Protein AF-A0A432UH68-F1 (afdb_monomer)

Radius of gyration: 12.29 Å; Cα contacts (8 Å, |Δi|>4): 93; chains: 1; bounding box: 28×25×31 Å

Solvent-a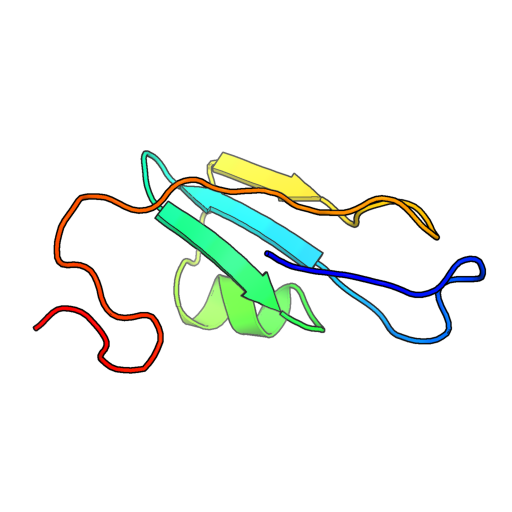ccessible surface area (backbone atoms only — not comparable to full-atom values): 4155 Å² total; per-re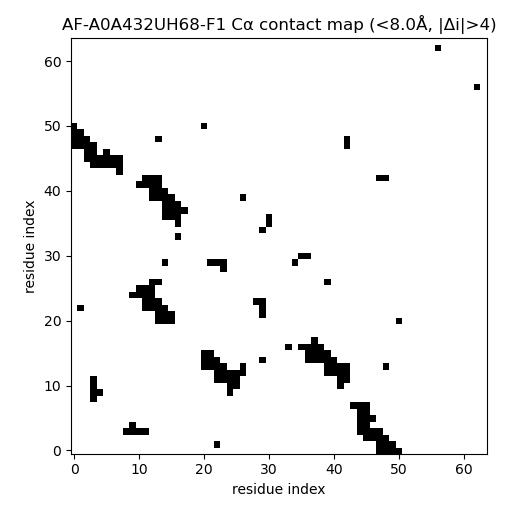sidue (Å²): 114,50,79,52,47,72,80,42,89,58,68,50,26,37,34,32,46,89,95,45,75,48,76,39,66,43,64,67,67,47,35,75,78,46,78,78,55,80,42,76,47,64,69,56,55,52,43,69,49,80,72,87,76,65,91,89,70,50,97,89,50,80,83,132

Sequence (64 aa):
VGLNDRVKLRPLVAAKKGDLVYMASEEAAIRAICPDPDEVWAPKAGEPVIVELEPGVSPTRPPL

Secondary structure (DSSP, 8-state):
-B---TT--S--EEEEETTEEEEESSHHHHHHH-SS-SEEE-PPTT--B--PPPTT--TTS---

Nearest PDB structures (foldseek):
  3vk6-assembly1_A-2  TM=3.645E-01  e=3.877E+00  Mus musculus

pLDDT: mean 92.1, std 10.87, range [53.84, 98.56]

Mean predicted aligned error: 3.97 Å

Foldseek 3Di:
DAFAAQQRPAWWKWFAAPLDIDIDSDVVVVCVVVVDTPDMDTADHGDDDDDDDDPPDDPVDPDD

Structure (mmCIF, N/CA/C/O backbone):
data_AF-A0A432UH68-F1
#
_entry.id   AF-A0A432UH68-F1
#
loop_
_atom_site.group_PDB
_atom_site.id
_atom_site.type_symbol
_atom_site.label_atom_id
_atom_site.label_alt_id
_atom_site.label_comp_id
_atom_site.label_asym_id
_atom_site.label_entity_id
_atom_site.label_seq_id
_atom_site.pdbx_PDB_ins_code
_atom_site.Cartn_x
_atom_site.Cartn_y
_atom_site.Cartn_z
_atom_site.occupancy
_atom_site.B_iso_or_equiv
_atom_site.auth_seq_id
_atom_site.auth_comp_id
_atom_site.auth_asym_id
_atom_site.auth_atom_id
_atom_site.pdbx_PDB_model_num
ATOM 1 N N . VAL A 1 1 ? 3.931 7.100 4.614 1.00 90.44 1 VAL A N 1
ATOM 2 C CA . VAL A 1 1 ? 4.434 7.173 3.220 1.00 90.44 1 VAL A CA 1
ATOM 3 C C . VAL A 1 1 ? 5.138 5.870 2.872 1.00 90.44 1 VAL A C 1
ATOM 5 O O . VAL A 1 1 ? 5.908 5.387 3.695 1.00 90.44 1 VAL A O 1
ATOM 8 N N . GLY A 1 2 ? 4.855 5.297 1.702 1.00 93.12 2 GLY A N 1
ATOM 9 C CA . GLY A 1 2 ? 5.588 4.165 1.127 1.00 93.12 2 GLY A CA 1
ATOM 10 C C . GLY A 1 2 ? 6.428 4.638 -0.054 1.00 93.12 2 GLY A C 1
ATOM 11 O O . GLY A 1 2 ? 5.910 5.314 -0.940 1.00 93.12 2 GLY A O 1
ATOM 12 N N . LEU A 1 3 ? 7.721 4.321 -0.055 1.00 94.88 3 LEU A N 1
ATOM 13 C CA . LEU A 1 3 ? 8.669 4.761 -1.080 1.00 94.88 3 LEU A CA 1
ATOM 14 C C . LEU A 1 3 ? 9.324 3.552 -1.740 1.00 94.88 3 LEU A C 1
ATOM 16 O O . LEU A 1 3 ? 9.615 2.555 -1.080 1.00 94.88 3 LEU A O 1
ATOM 20 N N . ASN A 1 4 ? 9.599 3.672 -3.032 1.00 93.94 4 ASN A N 1
ATOM 21 C CA . ASN A 1 4 ? 10.462 2.761 -3.764 1.00 93.94 4 ASN A CA 1
ATOM 22 C C . ASN A 1 4 ? 11.569 3.562 -4.465 1.00 93.94 4 ASN A C 1
ATOM 24 O O . ASN A 1 4 ? 11.524 4.790 -4.556 1.00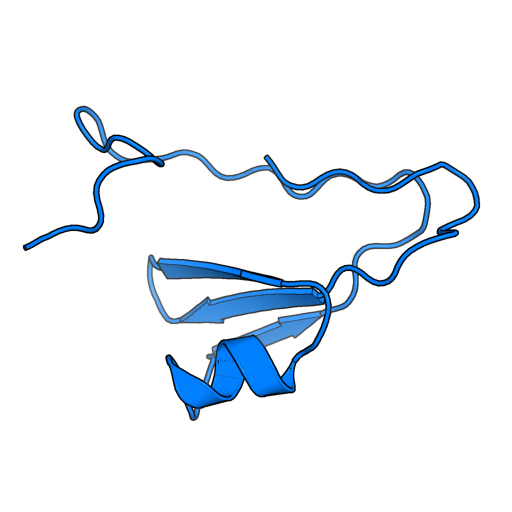 93.94 4 ASN A O 1
ATOM 28 N N . ASP A 1 5 ? 12.607 2.870 -4.914 1.00 93.44 5 ASP A N 1
ATOM 29 C CA . ASP A 1 5 ? 13.672 3.496 -5.682 1.00 93.44 5 ASP A CA 1
ATOM 30 C C . ASP A 1 5 ? 13.262 3.685 -7.154 1.00 93.44 5 ASP A C 1
ATOM 32 O O . ASP A 1 5 ? 12.321 3.070 -7.661 1.00 93.44 5 ASP A O 1
ATOM 36 N N . ARG A 1 6 ? 14.016 4.527 -7.867 1.00 95.56 6 ARG A N 1
ATOM 37 C CA . ARG A 1 6 ? 13.742 4.920 -9.260 1.00 95.56 6 ARG A CA 1
ATOM 38 C C . ARG A 1 6 ? 13.728 3.756 -10.253 1.00 95.56 6 ARG A C 1
ATOM 40 O O . ARG A 1 6 ? 13.191 3.912 -11.342 1.00 95.56 6 ARG A O 1
ATOM 47 N N . VAL A 1 7 ? 14.354 2.631 -9.916 1.00 95.19 7 VAL A N 1
ATOM 48 C CA . VAL A 1 7 ? 14.411 1.442 -10.779 1.00 95.19 7 VAL A CA 1
ATOM 49 C C . VAL A 1 7 ? 13.649 0.250 -10.184 1.00 95.19 7 VAL A C 1
ATOM 51 O O . VAL A 1 7 ? 13.607 -0.804 -10.808 1.00 95.19 7 VAL A O 1
ATOM 54 N N . LYS A 1 8 ? 12.996 0.431 -9.024 1.00 92.25 8 LYS A N 1
ATOM 55 C CA . LYS A 1 8 ? 12.210 -0.563 -8.280 1.00 92.25 8 LYS A CA 1
ATOM 56 C C . LYS A 1 8 ? 12.992 -1.854 -7.998 1.00 92.25 8 LYS A C 1
ATOM 58 O O . LYS A 1 8 ? 12.559 -2.950 -8.343 1.00 92.25 8 LYS A O 1
ATOM 63 N N . LEU A 1 9 ? 14.130 -1.727 -7.316 1.00 96.50 9 LEU A N 1
ATOM 64 C CA . LEU A 1 9 ? 14.953 -2.850 -6.848 1.00 96.50 9 LEU A CA 1
ATOM 65 C C . LEU A 1 9 ? 14.229 -3.750 -5.841 1.00 96.50 9 LEU A C 1
ATOM 67 O O . LEU A 1 9 ? 14.608 -4.909 -5.676 1.00 96.50 9 LEU A O 1
ATOM 71 N N . ARG A 1 10 ? 13.229 -3.217 -5.129 1.00 96.31 10 ARG A N 1
ATOM 72 C CA . ARG A 1 10 ? 12.426 -3.975 -4.163 1.00 96.31 10 ARG A CA 1
ATOM 73 C C . ARG A 1 10 ? 10.935 -3.890 -4.490 1.00 96.31 10 ARG A C 1
ATOM 75 O O . ARG A 1 10 ? 10.444 -2.801 -4.812 1.00 96.31 10 ARG A O 1
ATOM 82 N N . PRO A 1 11 ? 10.201 -5.011 -4.382 1.00 96.31 11 PRO A N 1
ATOM 83 C CA . PRO A 1 11 ? 8.752 -5.004 -4.468 1.00 96.31 11 PRO A CA 1
ATOM 84 C C . PRO A 1 11 ? 8.123 -4.095 -3.411 1.00 96.31 11 PRO A C 1
ATOM 86 O O . PRO A 1 11 ? 8.581 -4.009 -2.273 1.00 96.31 11 PRO A O 1
ATOM 89 N N . LEU A 1 12 ? 7.050 -3.430 -3.820 1.00 97.56 12 LEU A N 1
ATOM 90 C CA . LEU A 1 12 ? 6.136 -2.706 -2.952 1.00 97.56 12 LEU A CA 1
ATOM 91 C C . LEU A 1 12 ? 4.747 -2.901 -3.549 1.00 97.56 12 LEU A C 1
ATOM 93 O O . LEU A 1 12 ? 4.555 -2.625 -4.740 1.00 97.56 12 LEU A O 1
ATOM 97 N N . VAL A 1 13 ? 3.831 -3.378 -2.719 1.00 98.38 13 VAL A N 1
ATOM 98 C CA . VAL A 1 13 ? 2.406 -3.543 -2.985 1.00 98.38 13 VAL A CA 1
ATOM 99 C C . VAL A 1 13 ? 1.660 -2.654 -2.002 1.00 98.38 13 VAL A C 1
ATOM 101 O O . VAL A 1 13 ? 2.004 -2.600 -0.820 1.00 98.38 13 VAL A O 1
ATOM 104 N N . ALA A 1 14 ? 0.653 -1.952 -2.499 1.00 98.25 14 ALA A N 1
ATOM 105 C CA . ALA A 1 14 ? -0.282 -1.191 -1.699 1.00 98.25 14 ALA A CA 1
ATOM 106 C C . ALA A 1 14 ? -1.703 -1.702 -1.951 1.00 98.25 14 ALA A C 1
ATOM 108 O O . ALA A 1 14 ? -2.005 -2.236 -3.019 1.00 98.25 14 ALA A O 1
ATOM 109 N N . ALA A 1 15 ? -2.559 -1.576 -0.948 1.00 98.44 15 ALA A N 1
ATOM 110 C CA . ALA A 1 15 ? -3.957 -1.957 -1.049 1.00 98.44 15 ALA A CA 1
ATOM 111 C C . ALA A 1 15 ? -4.832 -1.045 -0.196 1.00 98.44 15 ALA A C 1
ATOM 113 O O . ALA A 1 15 ? -4.352 -0.449 0.771 1.00 98.44 15 ALA A O 1
ATOM 114 N N . LYS A 1 16 ? -6.119 -0.974 -0.524 1.00 98.19 16 LYS A N 1
ATOM 115 C CA . LYS A 1 16 ? -7.109 -0.174 0.200 1.00 98.19 16 LYS A CA 1
ATOM 116 C C . LYS A 1 16 ? -8.329 -1.019 0.568 1.00 98.19 16 LYS A C 1
ATOM 118 O O . LYS A 1 16 ? -8.787 -1.816 -0.248 1.00 98.19 16 LYS A O 1
ATOM 123 N N . LYS A 1 17 ? -8.859 -0.830 1.781 1.00 97.69 17 LYS A N 1
ATOM 124 C CA . LYS A 1 17 ? -10.166 -1.347 2.222 1.00 97.69 17 LYS A CA 1
ATOM 125 C C . LYS A 1 17 ? -10.880 -0.269 3.032 1.00 97.69 17 LYS A C 1
ATOM 127 O O . LYS A 1 17 ? -10.477 0.003 4.162 1.00 97.69 17 LYS A O 1
ATOM 132 N N . GLY A 1 18 ? -11.906 0.360 2.464 1.00 95.94 18 GLY A N 1
ATOM 133 C CA . GLY A 1 18 ? -12.517 1.549 3.072 1.00 95.94 18 GLY A CA 1
ATOM 134 C C . GLY A 1 18 ? -11.469 2.633 3.368 1.00 95.94 18 GLY A C 1
ATOM 135 O O . GLY A 1 18 ? -10.732 3.036 2.468 1.00 95.94 18 GLY A O 1
ATOM 136 N N . ASP A 1 19 ? -11.366 3.057 4.629 1.00 93.12 19 ASP A N 1
ATOM 137 C CA . ASP A 1 19 ? -10.413 4.085 5.085 1.00 93.12 19 ASP A CA 1
ATOM 138 C C . ASP A 1 19 ? -9.041 3.521 5.498 1.00 93.12 19 ASP A C 1
ATOM 140 O O . ASP A 1 19 ? -8.134 4.264 5.872 1.00 93.12 19 ASP A O 1
ATOM 144 N N . LEU A 1 20 ? -8.853 2.201 5.401 1.00 93.38 20 LEU A N 1
ATOM 145 C CA . LEU A 1 20 ? -7.581 1.552 5.696 1.00 93.38 20 LEU A CA 1
ATOM 146 C C . LEU A 1 20 ? -6.733 1.419 4.434 1.00 93.38 20 LEU A C 1
ATOM 148 O O . LEU A 1 20 ? -7.206 0.988 3.379 1.00 93.38 20 LEU A O 1
ATOM 152 N N . VAL A 1 21 ? -5.444 1.728 4.573 1.00 95.94 21 VAL A N 1
ATOM 153 C CA . VAL A 1 21 ? -4.436 1.512 3.534 1.00 95.94 21 VAL A CA 1
ATOM 154 C C . VAL A 1 21 ? -3.355 0.582 4.065 1.00 95.94 21 VAL A C 1
ATOM 156 O O . VAL A 1 21 ? -2.811 0.784 5.150 1.00 95.94 21 VAL A O 1
ATOM 159 N N . TYR A 1 22 ? -3.020 -0.423 3.266 1.00 96.50 22 TYR A N 1
ATOM 160 C CA . TYR A 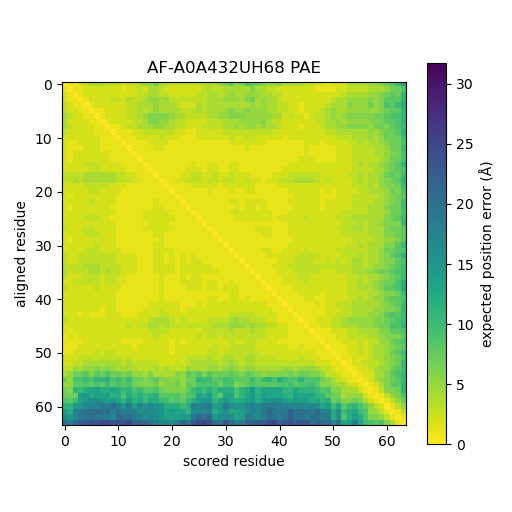1 22 ? -2.006 -1.426 3.552 1.00 96.50 22 TYR A CA 1
ATOM 161 C C . TYR A 1 22 ? -0.832 -1.242 2.601 1.00 96.50 22 TYR A C 1
ATOM 163 O O . TYR A 1 22 ? -1.017 -0.915 1.430 1.00 96.50 22 TYR A O 1
ATOM 171 N N . MET A 1 23 ? 0.381 -1.475 3.093 1.00 96.50 23 MET A N 1
ATOM 172 C CA . MET A 1 23 ? 1.600 -1.490 2.288 1.00 96.50 23 MET A CA 1
ATOM 173 C C . MET A 1 23 ? 2.488 -2.642 2.756 1.00 96.50 23 MET A C 1
ATOM 175 O O . MET A 1 23 ? 2.736 -2.775 3.953 1.00 96.50 23 MET A O 1
ATOM 179 N N . ALA A 1 24 ? 2.971 -3.461 1.826 1.00 97.00 24 ALA A N 1
ATOM 180 C CA . ALA A 1 24 ? 3.868 -4.582 2.107 1.00 97.00 24 ALA A CA 1
ATOM 181 C C . ALA A 1 24 ? 4.761 -4.890 0.897 1.00 97.00 24 ALA A C 1
ATOM 183 O O . ALA A 1 24 ? 4.528 -4.390 -0.204 1.00 97.00 24 ALA A O 1
ATOM 184 N N . SER A 1 25 ? 5.780 -5.728 1.076 1.00 97.25 25 SER A N 1
ATOM 185 C CA . SER A 1 25 ? 6.580 -6.251 -0.040 1.00 97.25 25 SER A CA 1
ATOM 186 C C . SER A 1 25 ? 5.796 -7.242 -0.914 1.00 97.25 25 SER A C 1
ATOM 188 O O . SER A 1 25 ? 6.078 -7.355 -2.104 1.00 97.25 25 SER A O 1
ATOM 190 N N . GLU A 1 26 ? 4.771 -7.900 -0.368 1.00 97.88 26 GLU A N 1
ATOM 191 C CA . GLU A 1 26 ? 3.965 -8.912 -1.051 1.00 97.88 26 GLU A CA 1
ATOM 192 C C . GLU A 1 26 ? 2.469 -8.731 -0.774 1.00 97.88 26 GLU A C 1
ATOM 194 O O . GLU A 1 26 ? 2.050 -8.435 0.346 1.00 97.88 26 GLU A O 1
ATOM 199 N N . GLU A 1 27 ? 1.638 -9.021 -1.776 1.00 98.31 27 GLU A N 1
ATOM 200 C CA . GLU A 1 27 ? 0.178 -9.025 -1.623 1.00 98.31 27 GLU A CA 1
ATOM 201 C C . GLU A 1 27 ? -0.300 -10.077 -0.608 1.00 98.31 27 GLU A C 1
ATOM 203 O O . GLU A 1 27 ? -1.259 -9.841 0.122 1.00 98.31 27 GLU A O 1
ATOM 208 N N . ALA A 1 28 ? 0.392 -11.216 -0.500 1.00 98.12 28 ALA A N 1
ATOM 209 C CA . ALA A 1 28 ? 0.038 -12.277 0.443 1.00 98.12 28 ALA A CA 1
ATOM 210 C C . ALA A 1 28 ? 0.060 -11.799 1.908 1.00 98.12 28 ALA A C 1
ATOM 212 O O . ALA A 1 28 ? -0.813 -12.178 2.686 1.00 98.12 28 ALA A O 1
ATOM 213 N N . ALA A 1 29 ? 1.010 -10.930 2.274 1.00 98.06 29 ALA A N 1
ATOM 214 C CA . ALA A 1 29 ? 1.085 -10.359 3.618 1.00 98.06 29 ALA A CA 1
ATOM 215 C C . ALA A 1 29 ? -0.111 -9.440 3.912 1.00 98.06 29 ALA A C 1
ATOM 217 O O . ALA A 1 29 ? -0.657 -9.464 5.013 1.00 98.06 29 ALA A O 1
ATOM 218 N N . ILE A 1 30 ? -0.559 -8.679 2.909 1.00 98.19 30 ILE A N 1
ATOM 219 C CA . ILE A 1 30 ? -1.770 -7.859 3.011 1.00 98.19 30 ILE A CA 1
ATOM 220 C C . ILE A 1 30 ? -2.992 -8.765 3.165 1.00 98.19 30 ILE A C 1
ATOM 222 O O . ILE A 1 30 ? -3.771 -8.574 4.096 1.00 98.19 30 ILE A O 1
ATOM 226 N N . ARG A 1 31 ? -3.138 -9.785 2.309 1.00 98.00 31 ARG A N 1
ATOM 227 C CA . ARG A 1 31 ? -4.298 -10.689 2.321 1.00 98.00 31 ARG A CA 1
ATOM 228 C C . ARG A 1 31 ? -4.415 -11.546 3.575 1.00 98.00 31 ARG A C 1
ATOM 230 O O . ARG A 1 31 ? -5.521 -11.929 3.939 1.00 98.00 31 ARG A O 1
ATOM 237 N N . ALA A 1 32 ? -3.307 -11.806 4.264 1.00 98.00 32 ALA A N 1
ATOM 238 C CA . ALA A 1 32 ? -3.337 -12.450 5.572 1.00 98.00 32 ALA A CA 1
ATOM 239 C C . ALA A 1 32 ? -4.073 -11.608 6.637 1.00 98.00 32 ALA A C 1
ATOM 241 O O . ALA A 1 32 ? -4.633 -12.174 7.571 1.00 98.00 32 ALA A O 1
ATOM 242 N N . ILE A 1 33 ? -4.085 -10.275 6.496 1.00 96.56 33 ILE A N 1
ATOM 243 C CA . ILE A 1 33 ? -4.737 -9.333 7.423 1.00 96.56 33 ILE A CA 1
ATOM 244 C C . ILE A 1 33 ? -6.094 -8.866 6.874 1.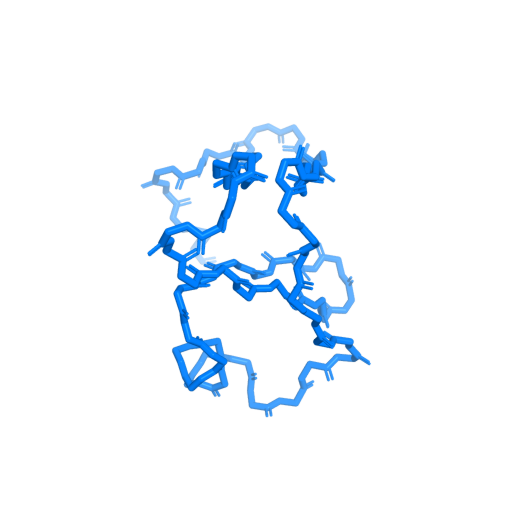00 96.56 33 ILE A C 1
ATOM 246 O O . ILE A 1 33 ? -7.075 -8.795 7.609 1.00 96.56 33 ILE A O 1
ATOM 250 N N . CYS A 1 34 ? -6.159 -8.554 5.580 1.00 97.62 34 CYS A N 1
ATOM 251 C CA . CYS A 1 34 ? -7.351 -8.107 4.867 1.00 97.62 34 CYS A CA 1
ATOM 252 C C . CYS A 1 34 ? -7.583 -9.024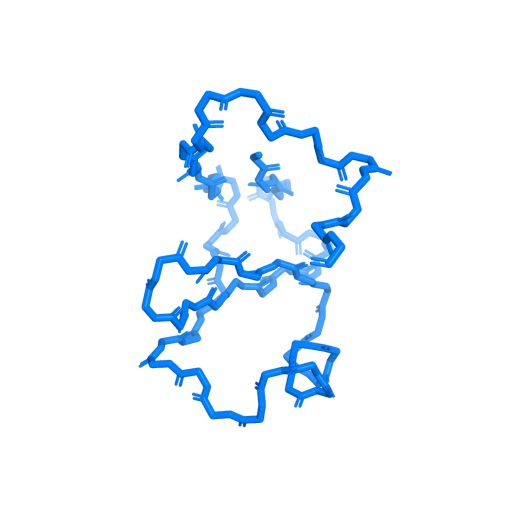 3.655 1.00 97.62 34 CYS A C 1
ATOM 254 O O . CYS A 1 34 ? -7.027 -8.761 2.588 1.00 97.62 34 CYS A O 1
ATOM 256 N N . PRO A 1 35 ? -8.369 -10.110 3.792 1.00 97.94 35 PRO A N 1
ATOM 257 C CA . PRO A 1 35 ? -8.519 -11.114 2.733 1.00 97.94 35 PRO A CA 1
ATOM 258 C C . PRO A 1 35 ? -9.087 -10.573 1.415 1.00 97.94 35 PRO A C 1
ATOM 260 O O . PRO A 1 35 ? -8.735 -11.076 0.344 1.00 97.94 35 PRO A O 1
ATOM 263 N N . ASP A 1 36 ? -9.932 -9.544 1.497 1.00 98.00 36 ASP A N 1
ATOM 264 C CA . ASP A 1 36 ? -10.682 -8.978 0.373 1.00 98.00 36 ASP A CA 1
ATOM 265 C C . ASP A 1 36 ? -10.568 -7.438 0.328 1.00 98.00 36 ASP A C 1
ATOM 267 O O . ASP A 1 36 ? -11.500 -6.736 0.729 1.00 98.00 36 ASP A O 1
ATOM 271 N N . PRO A 1 37 ? -9.408 -6.884 -0.072 1.00 98.25 37 PRO A N 1
ATOM 272 C CA . PRO A 1 37 ? -9.231 -5.446 -0.271 1.00 98.25 37 PRO A CA 1
ATOM 273 C C . PRO A 1 37 ? -10.044 -4.947 -1.476 1.00 98.25 37 PRO A C 1
ATOM 275 O O . PRO A 1 37 ? -10.214 -5.670 -2.455 1.00 98.25 37 PRO A O 1
ATOM 278 N N . ASP A 1 38 ? -10.501 -3.696 -1.428 1.00 98.56 38 ASP A N 1
ATOM 279 C CA . ASP A 1 38 ? -11.271 -3.073 -2.517 1.00 98.56 38 ASP A CA 1
ATOM 280 C C . ASP A 1 38 ? -10.378 -2.754 -3.729 1.00 98.56 38 ASP A C 1
ATOM 282 O O . ASP A 1 38 ? -10.819 -2.805 -4.875 1.00 98.56 38 ASP A O 1
ATOM 286 N N . GLU A 1 39 ? -9.106 -2.437 -3.474 1.00 98.38 39 GLU A N 1
ATOM 287 C CA . GLU A 1 39 ? -8.101 -2.152 -4.496 1.00 98.38 39 GLU A CA 1
ATOM 288 C C . GLU A 1 39 ? -6.741 -2.7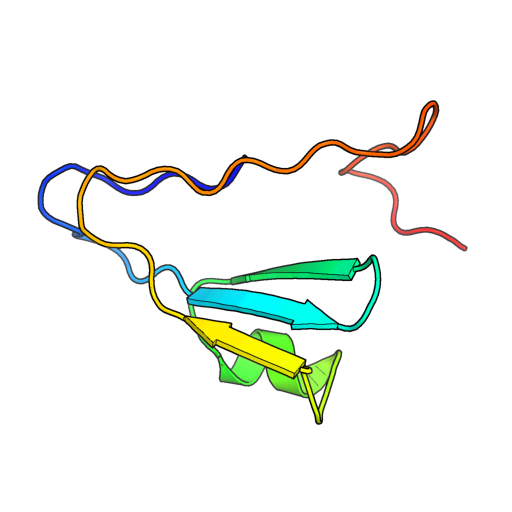19 -4.077 1.00 98.38 39 GLU A C 1
ATOM 290 O O . GLU A 1 39 ? -6.366 -2.642 -2.904 1.00 98.38 39 GLU A O 1
ATOM 295 N N . VAL A 1 40 ? -5.983 -3.252 -5.040 1.00 98.44 40 VAL A N 1
ATOM 296 C CA . VAL A 1 40 ? -4.589 -3.684 -4.870 1.00 98.44 40 VAL A CA 1
ATOM 297 C C . VAL A 1 40 ? -3.778 -3.213 -6.066 1.00 98.44 40 VAL A C 1
ATOM 299 O O . VAL A 1 40 ? -4.174 -3.423 -7.212 1.00 98.44 40 VAL A O 1
ATOM 302 N N . TRP A 1 41 ? -2.620 -2.609 -5.813 1.00 98.31 41 TRP A N 1
ATOM 303 C CA . TRP A 1 41 ? -1.728 -2.165 -6.874 1.00 98.31 41 TRP A CA 1
ATOM 304 C C . TRP A 1 41 ? -0.257 -2.214 -6.460 1.00 98.31 41 TRP A C 1
ATOM 306 O O . TRP A 1 41 ? 0.105 -2.180 -5.283 1.00 98.31 41 TRP A O 1
ATOM 316 N N . ALA A 1 42 ? 0.620 -2.258 -7.460 1.00 97.50 42 ALA A N 1
ATOM 317 C CA . ALA A 1 42 ? 2.053 -2.074 -7.282 1.00 97.50 42 ALA A CA 1
ATOM 318 C C . ALA A 1 42 ? 2.441 -0.677 -7.803 1.00 97.50 42 ALA A C 1
ATOM 320 O O . ALA A 1 42 ? 2.349 -0.447 -9.011 1.00 97.50 42 ALA A O 1
ATOM 321 N N . PRO A 1 43 ? 2.898 0.259 -6.946 1.00 96.81 43 PRO A N 1
ATOM 322 C CA . PRO A 1 43 ? 3.328 1.590 -7.383 1.00 96.81 43 PRO A CA 1
ATOM 323 C C . PRO A 1 43 ? 4.465 1.497 -8.404 1.00 96.81 43 PRO A C 1
ATOM 325 O O . PRO A 1 43 ? 5.330 0.621 -8.274 1.00 96.81 43 PRO A O 1
ATOM 328 N N . LYS A 1 44 ? 4.514 2.380 -9.407 1.00 96.31 44 LYS A N 1
ATOM 329 C CA . LYS A 1 44 ? 5.615 2.365 -10.385 1.00 96.31 44 LYS A CA 1
ATOM 330 C C . LYS A 1 44 ? 6.930 2.794 -9.734 1.00 96.31 44 LYS A C 1
ATOM 332 O O . LYS A 1 44 ? 6.954 3.334 -8.630 1.00 96.31 44 LYS A O 1
ATOM 337 N N . ALA A 1 45 ? 8.039 2.512 -10.409 1.00 95.88 45 ALA A N 1
ATOM 338 C CA . ALA A 1 45 ? 9.369 2.873 -9.933 1.00 95.88 45 ALA A CA 1
ATOM 339 C C . ALA A 1 45 ? 9.508 4.396 -9.752 1.00 95.88 45 ALA A C 1
ATOM 341 O O . ALA A 1 45 ? 9.144 5.163 -10.640 1.00 95.88 45 ALA A O 1
ATOM 342 N N . GLY A 1 46 ? 10.038 4.825 -8.609 1.00 94.75 46 GLY A N 1
ATOM 343 C CA . GLY A 1 46 ? 10.150 6.226 -8.209 1.00 94.75 46 GLY A CA 1
ATOM 344 C C . GLY A 1 46 ? 8.839 6.906 -7.790 1.00 94.75 46 GLY A C 1
ATOM 345 O O . GLY A 1 46 ? 8.891 8.069 -7.394 1.00 94.75 46 GLY A O 1
ATOM 346 N N . GLU A 1 47 ? 7.685 6.233 -7.858 1.00 96.00 47 GLU A N 1
ATOM 347 C CA . GLU A 1 47 ? 6.393 6.819 -7.480 1.00 96.00 47 GLU A CA 1
ATOM 348 C C . GLU A 1 47 ? 6.055 6.516 -6.006 1.00 96.00 47 GLU A C 1
ATOM 350 O O . GLU A 1 47 ? 6.005 5.344 -5.610 1.00 96.00 47 GLU A O 1
ATOM 355 N N . PRO A 1 48 ? 5.812 7.546 -5.171 1.00 95.62 48 PRO A N 1
ATOM 356 C CA . PRO A 1 48 ? 5.467 7.359 -3.767 1.00 95.62 48 PRO A CA 1
ATOM 357 C C . PRO A 1 48 ? 3.986 7.005 -3.572 1.00 95.62 48 PRO A C 1
ATOM 359 O O . PRO A 1 48 ? 3.114 7.488 -4.290 1.00 95.62 48 PRO A O 1
ATOM 362 N N . VAL A 1 49 ? 3.689 6.246 -2.515 1.00 96.25 49 VAL A N 1
ATOM 363 C CA . VAL A 1 49 ? 2.333 6.117 -1.954 1.00 96.25 49 VAL A CA 1
ATOM 364 C C . VAL A 1 49 ? 2.223 7.040 -0.748 1.00 96.25 49 VAL A C 1
ATOM 366 O O . VAL A 1 49 ? 2.886 6.839 0.278 1.00 96.25 49 VAL A O 1
ATOM 369 N N . ILE A 1 50 ? 1.391 8.069 -0.870 1.00 95.75 50 ILE A N 1
ATOM 370 C CA . ILE A 1 50 ? 1.156 9.066 0.176 1.00 95.75 50 ILE A CA 1
ATOM 371 C C . ILE A 1 50 ? -0.251 8.853 0.729 1.00 95.75 50 ILE A C 1
ATOM 373 O O . ILE A 1 50 ? -1.211 8.770 -0.029 1.00 95.75 50 ILE A O 1
ATOM 377 N N . VAL A 1 51 ? -0.345 8.753 2.054 1.00 94.06 51 VAL A N 1
ATOM 378 C CA . VAL A 1 51 ? -1.603 8.638 2.795 1.00 94.06 51 VAL A CA 1
ATOM 379 C C . VAL A 1 51 ? -1.562 9.603 3.964 1.00 94.06 51 VAL A C 1
ATOM 381 O O . VAL A 1 51 ? -0.507 9.782 4.582 1.00 94.06 51 VAL A O 1
ATOM 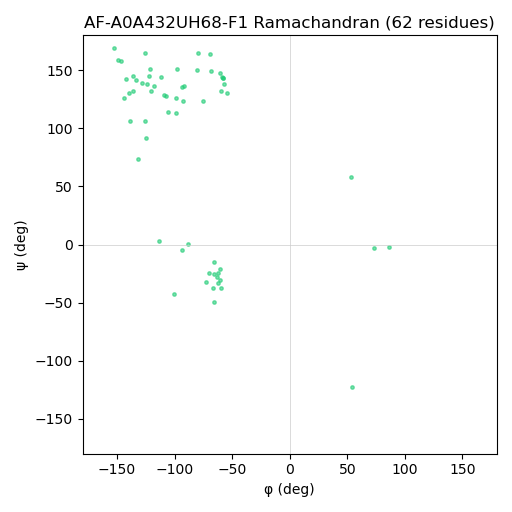384 N N . GLU A 1 52 ? -2.700 10.215 4.244 1.00 92.81 52 GLU A N 1
ATOM 385 C CA . GLU A 1 52 ? -2.905 11.032 5.429 1.00 92.81 52 GLU A CA 1
ATOM 386 C C . GLU A 1 52 ? -3.505 10.153 6.526 1.00 92.81 52 GLU A C 1
ATOM 388 O O . GLU A 1 52 ? -4.366 9.317 6.256 1.00 92.81 52 GLU A O 1
ATOM 393 N N . LEU A 1 53 ? -2.985 10.286 7.743 1.00 90.00 53 LEU A N 1
ATOM 394 C CA . LEU A 1 53 ? -3.496 9.561 8.901 1.00 90.00 53 LEU A CA 1
ATOM 395 C C . LEU A 1 53 ? -4.432 10.468 9.686 1.00 90.00 53 LEU A C 1
ATOM 397 O O . LEU A 1 53 ? -4.235 11.683 9.730 1.00 90.00 53 LEU A O 1
ATOM 401 N N . GLU A 1 54 ? -5.399 9.862 10.366 1.00 89.06 54 GLU A N 1
ATOM 402 C CA . GLU A 1 54 ? -6.225 10.596 11.313 1.00 89.06 54 GLU A CA 1
ATOM 403 C C . GLU A 1 54 ? -5.370 11.194 12.450 1.00 89.06 54 GLU A C 1
ATOM 405 O O . GLU A 1 54 ? -4.358 10.604 12.862 1.00 89.06 54 GLU A O 1
ATOM 410 N N . PRO A 1 55 ? -5.759 12.360 12.997 1.00 90.12 55 PRO A N 1
ATOM 411 C CA . PRO A 1 55 ? -5.057 12.971 14.118 1.00 90.12 55 PRO A CA 1
ATOM 412 C C . PRO A 1 55 ? -4.915 12.014 15.310 1.00 90.12 55 PRO A C 1
ATOM 414 O O . PRO A 1 55 ? -5.886 11.422 15.773 1.00 90.12 55 PRO A O 1
ATOM 417 N N . GLY A 1 56 ? -3.699 11.892 15.849 1.00 85.00 56 GLY A N 1
ATOM 418 C CA . GLY A 1 56 ? -3.420 11.054 17.023 1.00 85.00 56 GLY A CA 1
ATOM 419 C C . GLY A 1 56 ? -3.116 9.582 16.722 1.00 85.00 56 GLY A C 1
ATOM 420 O O . GLY A 1 56 ? -2.763 8.843 17.643 1.00 85.00 56 GLY A O 1
ATOM 421 N N . VAL A 1 57 ? -3.171 9.154 15.457 1.00 82.75 57 VAL A N 1
ATOM 422 C CA . VAL A 1 57 ? -2.721 7.818 15.044 1.00 82.75 57 VAL A CA 1
ATOM 423 C C . VAL A 1 57 ? -1.190 7.767 15.006 1.00 82.75 57 VAL A C 1
ATOM 425 O O . VAL A 1 57 ? -0.543 8.541 14.300 1.00 82.75 57 VAL A O 1
ATOM 428 N N . SER A 1 58 ? -0.596 6.827 15.752 1.00 78.00 58 SER A N 1
ATOM 429 C CA . SER A 1 58 ? 0.843 6.546 15.688 1.00 78.00 58 SER A CA 1
ATOM 430 C C . SER A 1 58 ? 1.113 5.326 14.801 1.00 78.00 58 SER A C 1
ATOM 432 O O . SER A 1 58 ? 0.597 4.251 15.099 1.00 78.00 58 SER A O 1
ATOM 434 N N . PRO A 1 59 ? 1.987 5.415 13.782 1.00 69.00 59 PRO A N 1
ATOM 435 C CA . PRO A 1 59 ? 2.315 4.276 12.919 1.00 69.00 59 PRO A CA 1
ATOM 436 C C . PRO A 1 59 ? 3.045 3.135 13.648 1.00 69.00 59 PRO A C 1
ATOM 438 O O . PRO A 1 59 ? 3.139 2.032 13.122 1.00 69.00 59 PRO A O 1
ATOM 441 N N . THR A 1 60 ? 3.571 3.378 14.852 1.00 73.06 60 THR A N 1
ATOM 442 C CA . THR A 1 60 ? 4.254 2.360 15.669 1.00 73.06 60 THR A CA 1
ATOM 443 C C . THR A 1 60 ? 3.336 1.657 16.662 1.00 73.06 60 THR A C 1
ATOM 445 O O . THR A 1 60 ? 3.773 0.733 17.346 1.00 73.06 60 THR A O 1
ATOM 448 N N . ARG A 1 61 ? 2.074 2.084 16.767 1.00 60.62 61 ARG A N 1
ATOM 449 C CA . ARG A 1 61 ? 1.103 1.502 17.687 1.00 60.62 61 ARG A CA 1
ATOM 450 C C . ARG A 1 61 ? -0.128 1.091 16.885 1.00 60.62 61 ARG A C 1
ATOM 452 O O . ARG A 1 61 ? -0.871 1.978 16.473 1.00 60.62 61 ARG A O 1
ATOM 459 N N . PRO A 1 62 ? -0.353 -0.211 16.639 1.00 54.97 62 PRO A N 1
ATOM 460 C CA . PRO A 1 62 ? -1.598 -0.625 16.014 1.00 54.97 62 PRO A CA 1
ATOM 461 C C .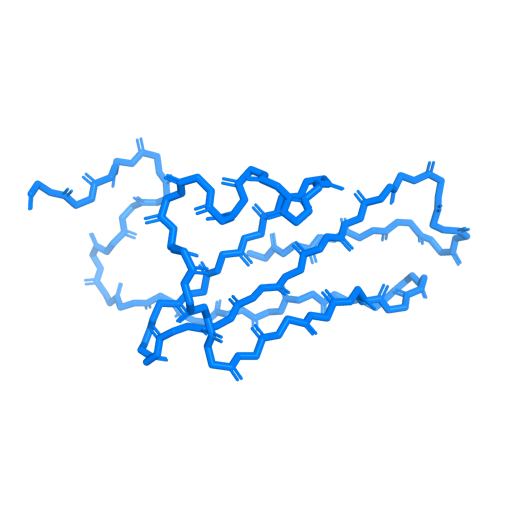 PRO A 1 62 ? -2.781 -0.149 16.879 1.00 54.97 62 PRO A C 1
ATOM 463 O O . PRO A 1 62 ? -2.646 -0.112 18.111 1.00 54.97 62 PRO A O 1
ATOM 466 N N . PRO A 1 63 ? -3.900 0.271 16.262 1.00 55.75 63 PRO A N 1
ATOM 467 C CA . PRO A 1 63 ? -5.113 0.579 17.006 1.00 55.75 63 PRO A CA 1
ATOM 468 C C . PRO A 1 63 ? -5.537 -0.660 17.809 1.00 55.75 63 PRO A C 1
ATOM 470 O O . PRO A 1 63 ? -5.385 -1.787 17.332 1.00 55.75 63 PRO A O 1
ATOM 473 N N . LEU A 1 64 ? -5.962 -0.428 19.056 1.00 53.84 64 LEU A N 1
ATOM 474 C CA . LEU A 1 64 ? -6.489 -1.462 19.954 1.00 53.84 64 LEU A CA 1
ATOM 475 C C . LEU A 1 64 ? -7.824 -2.004 19.443 1.00 53.84 64 LEU A C 1
ATOM 477 O O . LEU A 1 64 ? -8.611 -1.185 18.917 1.00 53.84 64 LEU A O 1
#